Protein AF-K7AFH7-F1 (afdb_monomer_lite)

Sequence (90 aa):
VSKLYEVVPGILTELGKVKNPW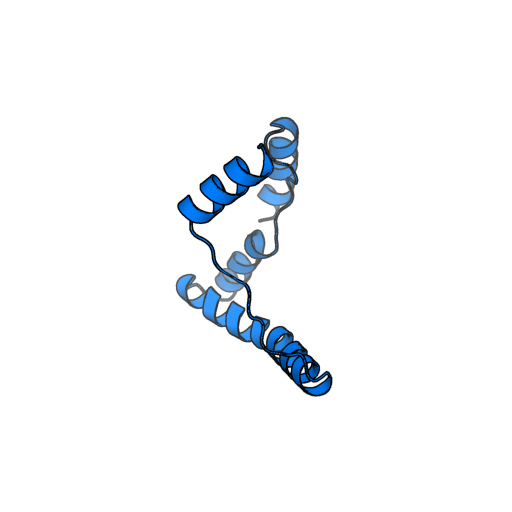PNVDAHSGVLLNHFGLVEARYSTVLFGVSRSMGIGSQLIWDRALGLPLERPKSVTMEWLENHCKKVAA

Organism: Phleum pratense (NCBI:txid15957)

Foldseek 3Di:
DVVCQVPQLVVVVVVVPDPHRGDDPVVPPQVVCVVVPNPPPVCVVVVVVVVVCVVVVVVVVVCVVVVPDDDDDDDDDPVRVVVVVVVVVD

Secondary structure (DSSP, 8-state):
-HHHHHHHHHHHHHH---S-----THHHHHHHHHHTT---GGGHHHHHHHHHHHHHHHHHHHHHHTT-----PPP--HHHHHHHHHHH--

InterPro domains:
  IPR002020 Citrate synthase [PF00285] (2-74)
  IPR002020 Citrate synthase [PR00143] (22-38)
  IPR002020 Citrate synthase [PR00143] (43-57)
  IPR002020 Citrate synthase [PTHR11739] (1-86)
  IPR016142 Citrate synthase-like, large alpha subdomain [G3DSA:1.10.580.10] (43-74)
  IPR016143 Citrate synthase-like, small alpha subdomain [G3DSA:1.10.230.10] (1-42)
  IPR036969 Citrate synthase superfamily [SSF48256] (2-86)

Radius of gyration: 22.53 Å; chains: 1; bounding box: 43×36×46 Å

pLDDT: mean 97.18, std 4.09, range [67.44, 98.81]

Structure (mmCIF, N/CA/C/O backbone):
data_AF-K7AFH7-F1
#
_entry.id   AF-K7AFH7-F1
#
loop_
_atom_site.group_PDB
_atom_site.id
_atom_site.type_symbol
_atom_site.label_atom_id
_atom_site.label_alt_id
_atom_site.label_comp_id
_atom_site.label_asym_id
_atom_site.label_entity_id
_atom_site.label_seq_id
_atom_site.pdbx_PDB_ins_code
_atom_site.Cartn_x
_atom_site.Cartn_y
_atom_site.Cartn_z
_atom_site.occupancy
_atom_site.B_iso_or_equiv
_atom_site.auth_seq_id
_atom_site.auth_comp_id
_atom_site.auth_asym_id
_atom_site.auth_atom_id
_atom_site.pdbx_PDB_model_num
ATOM 1 N N . VAL A 1 1 ? -8.150 7.456 19.288 1.00 82.81 1 VAL A N 1
ATOM 2 C CA . VAL A 1 1 ? -7.865 8.087 17.975 1.00 82.81 1 VAL A CA 1
ATOM 3 C C . VAL A 1 1 ? -8.359 9.531 17.905 1.00 82.81 1 VAL A C 1
ATOM 5 O O . VAL A 1 1 ? -7.552 10.386 17.577 1.00 82.81 1 VAL A O 1
ATOM 8 N N . SER A 1 2 ? -9.601 9.840 18.305 1.00 95.56 2 SER A N 1
ATOM 9 C CA . SER A 1 2 ? -10.192 11.195 18.197 1.00 95.56 2 SER A CA 1
ATOM 10 C C . SER A 1 2 ? -9.307 12.363 18.669 1.00 95.56 2 SER A C 1
ATOM 12 O O . SER A 1 2 ? -9.122 13.310 17.918 1.00 95.56 2 SER A O 1
ATOM 14 N N . LYS A 1 3 ? -8.697 12.288 19.864 1.00 97.62 3 LYS A N 1
ATOM 15 C CA . LYS A 1 3 ? -7.831 13.373 20.376 1.00 97.62 3 LYS A CA 1
ATOM 16 C C . LYS A 1 3 ? -6.615 13.649 19.481 1.00 97.62 3 LYS A C 1
ATOM 18 O O . LYS A 1 3 ? -6.234 14.795 19.294 1.00 97.62 3 LYS A O 1
ATOM 23 N N . LEU A 1 4 ? -6.005 12.598 18.927 1.00 97.81 4 LEU A N 1
ATOM 24 C CA . LEU A 1 4 ? -4.869 12.752 18.014 1.00 97.81 4 LEU A CA 1
ATOM 25 C C . LEU A 1 4 ? -5.315 13.355 16.682 1.00 97.81 4 LEU A C 1
ATOM 27 O O . LEU A 1 4 ? -4.600 14.180 16.132 1.00 97.81 4 LEU A O 1
ATOM 31 N N . TYR A 1 5 ? -6.496 12.979 16.191 1.00 97.69 5 TYR A N 1
ATOM 32 C CA . TYR A 1 5 ? -7.050 13.544 14.962 1.00 97.69 5 TYR A CA 1
ATOM 33 C C . TYR A 1 5 ? -7.304 15.055 15.061 1.00 97.69 5 TYR A C 1
ATOM 35 O O . TYR A 1 5 ? -7.080 15.769 14.094 1.00 97.69 5 TYR A O 1
ATOM 43 N N . GLU A 1 6 ? -7.723 15.541 16.228 1.00 98.25 6 GLU A N 1
ATOM 44 C CA . GLU A 1 6 ? -7.962 16.967 16.476 1.00 98.25 6 GLU A CA 1
ATOM 45 C C . GLU A 1 6 ? -6.658 17.765 16.642 1.00 98.25 6 GLU A C 1
ATOM 47 O O . GLU A 1 6 ? -6.503 18.838 16.068 1.00 98.25 6 GLU A O 1
ATOM 52 N N . VAL A 1 7 ? -5.701 17.231 17.407 1.00 98.06 7 VAL A N 1
ATOM 53 C CA . VAL A 1 7 ? -4.516 17.991 17.840 1.00 98.06 7 VAL A CA 1
ATOM 54 C C . VAL A 1 7 ? -3.346 17.887 16.854 1.00 98.06 7 VAL A C 1
ATOM 56 O O . VAL A 1 7 ? -2.664 18.875 16.585 1.00 98.06 7 VAL A O 1
ATOM 59 N N . VAL A 1 8 ? -3.076 16.695 16.315 1.00 98.25 8 VAL A N 1
ATOM 60 C CA . VAL A 1 8 ? -1.842 16.428 15.553 1.00 98.25 8 VAL A CA 1
ATOM 61 C C . VAL A 1 8 ? -1.769 17.200 14.229 1.00 98.25 8 VAL A C 1
ATOM 63 O O . VAL A 1 8 ? -0.698 17.743 13.950 1.00 98.25 8 VAL A O 1
ATOM 66 N N . PRO A 1 9 ? -2.840 17.312 13.416 1.00 98.31 9 PRO A N 1
ATOM 67 C CA . PRO A 1 9 ? -2.743 17.994 12.127 1.00 98.31 9 PRO A CA 1
ATOM 68 C C . PRO A 1 9 ? -2.341 19.471 12.236 1.00 98.31 9 PRO A C 1
ATOM 70 O O . PRO A 1 9 ? -1.564 19.950 11.408 1.00 98.31 9 PRO A O 1
ATOM 73 N N . GLY A 1 10 ? -2.810 20.178 13.272 1.00 98.00 10 GLY A N 1
ATOM 74 C CA . GLY A 1 10 ? -2.433 21.573 13.530 1.00 98.00 10 GLY A CA 1
ATOM 75 C C . GLY A 1 10 ? -0.937 21.717 13.812 1.00 98.00 10 GLY A C 1
ATOM 76 O O . GLY A 1 10 ? -0.243 22.437 13.099 1.00 98.00 10 GLY A O 1
ATOM 77 N N . ILE A 1 11 ? -0.418 20.926 14.756 1.00 98.31 11 ILE A N 1
ATOM 78 C CA . ILE A 1 11 ? 1.013 20.901 15.113 1.00 98.31 11 ILE A CA 1
ATOM 79 C C . ILE A 1 11 ? 1.882 20.586 13.888 1.00 98.31 11 ILE A C 1
ATOM 81 O O . ILE A 1 11 ? 2.897 21.233 13.635 1.00 98.31 11 ILE A O 1
ATOM 85 N N . LEU A 1 12 ? 1.486 19.578 13.109 1.00 98.31 12 LEU A N 1
ATOM 86 C CA . LEU A 1 12 ? 2.211 19.165 11.910 1.00 98.31 12 LEU A CA 1
ATOM 87 C C . LEU A 1 12 ? 2.245 20.256 10.831 1.00 98.31 12 LEU A C 1
ATOM 89 O O . LEU A 1 12 ? 3.257 20.399 10.142 1.00 98.31 12 LEU A O 1
ATOM 93 N N . THR A 1 13 ? 1.163 21.025 10.709 1.00 97.62 13 THR A N 1
ATOM 94 C CA . THR A 1 13 ? 1.074 22.165 9.790 1.00 97.62 13 THR A CA 1
ATOM 95 C C . THR A 1 13 ? 2.004 23.293 10.230 1.00 97.62 13 THR A C 1
ATOM 97 O O . THR A 1 13 ? 2.779 23.789 9.415 1.00 97.62 13 THR A O 1
ATOM 100 N N . GLU A 1 14 ? 1.991 23.651 11.516 1.00 98.00 14 GLU A N 1
ATOM 101 C CA . GLU A 1 14 ? 2.845 24.706 12.083 1.00 98.00 14 GLU A CA 1
ATOM 102 C C . GLU A 1 14 ? 4.338 24.391 11.951 1.00 98.00 14 GLU A C 1
ATOM 104 O O . GLU A 1 14 ? 5.144 25.273 11.659 1.00 98.00 14 GLU A O 1
ATOM 109 N N . LEU A 1 15 ? 4.718 23.120 12.108 1.00 98.00 15 LEU A N 1
ATOM 110 C CA . LEU A 1 15 ? 6.101 22.681 11.933 1.00 98.00 15 LEU A CA 1
ATOM 111 C C . LEU A 1 15 ? 6.609 22.813 10.486 1.00 98.00 15 LEU A C 1
ATOM 113 O O . LEU A 1 15 ? 7.823 22.837 10.282 1.00 98.00 15 LEU A O 1
ATOM 117 N N . GLY A 1 16 ? 5.724 22.818 9.482 1.00 96.81 16 GLY A N 1
ATOM 118 C CA . GLY A 1 16 ? 6.075 23.005 8.066 1.00 96.81 16 GLY A CA 1
ATOM 119 C C . GLY A 1 16 ? 6.948 21.908 7.434 1.00 96.81 16 GLY A C 1
ATOM 120 O O . GLY A 1 16 ? 7.445 22.083 6.324 1.00 96.81 16 GLY A O 1
ATOM 121 N N . LYS A 1 17 ? 7.164 20.774 8.118 1.00 98.06 17 LYS A N 1
ATOM 122 C CA . LYS A 1 17 ? 8.032 19.670 7.650 1.00 98.06 17 LYS A CA 1
ATOM 123 C C . LYS A 1 17 ? 7.296 18.563 6.902 1.00 98.06 17 LYS A C 1
ATOM 125 O O . LYS A 1 17 ? 7.933 17.754 6.232 1.00 98.06 17 LYS A O 1
ATOM 130 N N . VAL A 1 18 ? 5.974 18.491 7.038 1.00 97.38 18 VAL A N 1
ATOM 131 C CA . VAL A 1 18 ? 5.145 17.487 6.366 1.00 97.38 18 VAL A CA 1
ATOM 132 C C . VAL A 1 18 ? 4.256 18.144 5.324 1.00 97.38 18 VAL A C 1
ATOM 134 O O . VAL A 1 18 ? 3.657 19.186 5.559 1.00 97.38 18 VAL A O 1
ATOM 137 N N . LYS A 1 19 ? 4.164 17.509 4.153 1.00 96.94 19 LYS A N 1
ATOM 138 C CA . LYS A 1 19 ? 3.384 18.024 3.021 1.00 96.94 19 LYS A CA 1
ATOM 139 C C . LYS A 1 19 ? 1.874 17.920 3.247 1.00 96.94 19 LYS A C 1
ATOM 141 O O . LYS A 1 19 ? 1.131 18.789 2.809 1.00 96.94 19 LYS A O 1
ATOM 146 N N . ASN A 1 20 ? 1.424 16.831 3.869 1.00 97.62 20 ASN A N 1
ATOM 147 C CA . ASN A 1 20 ? 0.020 16.581 4.173 1.00 97.62 20 ASN A CA 1
ATOM 148 C C . ASN A 1 20 ? -0.079 16.068 5.622 1.00 97.62 20 ASN A C 1
ATOM 150 O O . ASN A 1 20 ? 0.491 15.014 5.910 1.00 97.62 20 ASN A O 1
ATOM 154 N N . PRO A 1 21 ? -0.743 16.806 6.527 1.00 97.69 21 PRO A N 1
ATOM 155 C CA . PRO A 1 21 ? -0.749 16.512 7.958 1.00 97.69 21 PRO A CA 1
ATOM 156 C C . PRO A 1 21 ? -1.873 15.550 8.392 1.00 97.69 21 PRO A C 1
ATOM 158 O O . PRO A 1 21 ? -2.036 15.307 9.588 1.00 97.69 21 PRO A O 1
ATOM 161 N N . TRP A 1 22 ? -2.673 15.026 7.459 1.00 98.25 22 TRP A N 1
ATOM 162 C CA . TRP A 1 22 ? -3.842 14.202 7.773 1.00 98.25 22 TRP A CA 1
ATOM 163 C C . TRP A 1 22 ? -3.504 12.709 7.910 1.00 98.25 22 TRP A C 1
ATOM 165 O O . TRP A 1 22 ? -2.643 12.200 7.187 1.00 98.25 22 TRP A O 1
ATOM 175 N N . PRO A 1 23 ? -4.188 11.975 8.809 1.00 98.00 23 PRO A N 1
ATOM 176 C CA . PRO A 1 23 ? -3.982 10.540 8.957 1.00 98.00 23 PRO A CA 1
ATOM 177 C C . PRO A 1 23 ? -4.608 9.744 7.804 1.00 98.00 23 PRO A C 1
ATOM 179 O O . PRO A 1 23 ? -5.455 10.236 7.060 1.00 98.00 23 PRO A O 1
ATOM 182 N N . ASN A 1 24 ? -4.228 8.471 7.706 1.00 98.12 24 ASN A N 1
ATOM 183 C CA . ASN A 1 24 ? -4.804 7.504 6.774 1.00 98.12 24 ASN A CA 1
ATOM 184 C C . ASN A 1 24 ? -5.617 6.422 7.519 1.00 98.12 24 ASN A C 1
ATOM 186 O O . ASN A 1 24 ? -5.786 6.472 8.740 1.00 98.12 24 ASN A O 1
ATOM 190 N N . VAL A 1 25 ? -6.119 5.432 6.775 1.00 97.75 25 VAL A N 1
ATOM 191 C CA . VAL A 1 25 ? -6.940 4.328 7.306 1.00 97.75 25 VAL A CA 1
ATOM 192 C C . VAL A 1 25 ? -6.253 3.539 8.433 1.00 97.75 25 VAL A C 1
ATOM 194 O O . VAL A 1 25 ? -6.913 3.115 9.386 1.00 97.75 25 VAL A O 1
ATOM 197 N N . ASP A 1 26 ? -4.927 3.398 8.376 1.00 97.94 26 ASP A N 1
ATOM 198 C CA . ASP A 1 26 ? -4.146 2.590 9.319 1.00 97.94 26 ASP A CA 1
ATOM 199 C C . ASP A 1 26 ? -4.028 3.245 10.699 1.00 97.94 26 ASP A C 1
ATOM 201 O O . ASP A 1 26 ? -3.817 2.563 11.701 1.00 97.94 26 ASP A O 1
ATOM 205 N N . ALA A 1 27 ? -4.251 4.559 10.789 1.00 97.88 27 ALA A N 1
ATOM 206 C CA . ALA A 1 27 ? -4.289 5.268 12.065 1.00 97.88 27 ALA A CA 1
ATOM 207 C C . ALA A 1 27 ? -5.518 4.906 12.925 1.00 97.88 27 ALA A C 1
ATOM 209 O O . ALA A 1 27 ? -5.544 5.222 14.118 1.00 97.88 27 ALA A O 1
ATOM 210 N N . HIS A 1 28 ? -6.546 4.274 12.339 1.00 98.19 28 HIS A N 1
ATOM 211 C CA . HIS A 1 28 ? -7.815 4.005 13.020 1.00 98.19 28 HIS A CA 1
ATOM 212 C C . HIS A 1 28 ? -8.254 2.533 13.001 1.00 98.19 28 HIS A C 1
ATOM 214 O O . HIS A 1 28 ? -8.912 2.086 13.944 1.00 98.19 28 HIS A O 1
ATOM 220 N N . SER A 1 29 ? -7.905 1.761 11.971 1.00 97.88 29 SER A N 1
ATOM 221 C CA . SER A 1 29 ? -8.364 0.371 11.820 1.00 97.88 29 SER A CA 1
ATOM 222 C C . SER A 1 29 ? -7.994 -0.518 13.019 1.00 97.88 29 SER A C 1
ATOM 224 O O . SER A 1 29 ? -8.842 -1.245 13.538 1.00 97.88 29 SER A O 1
ATOM 226 N N . GLY A 1 30 ? -6.766 -0.398 13.533 1.00 97.25 30 GLY A N 1
ATOM 227 C CA . GLY A 1 30 ? -6.262 -1.246 14.617 1.00 97.25 30 GLY A CA 1
ATOM 228 C C . GLY A 1 30 ? -7.018 -1.114 15.943 1.00 97.25 30 GLY A C 1
ATOM 229 O O . GLY A 1 30 ? -7.238 -2.116 16.618 1.00 97.25 30 GLY A O 1
ATOM 230 N N . VAL A 1 31 ? -7.470 0.092 16.319 1.00 97.81 31 VAL A N 1
ATOM 231 C CA . VAL A 1 31 ? -8.201 0.271 17.590 1.00 97.81 31 VAL A CA 1
ATOM 232 C C . VAL A 1 31 ? -9.591 -0.356 17.554 1.00 97.81 31 VAL A C 1
ATOM 234 O O . VAL A 1 31 ? -10.080 -0.780 18.595 1.00 97.81 31 VAL A O 1
ATOM 237 N N . LEU A 1 32 ? -10.214 -0.432 16.374 1.00 98.31 32 LEU A N 1
ATOM 238 C CA . LEU A 1 32 ? -11.514 -1.076 16.206 1.00 98.31 32 LEU A CA 1
ATOM 239 C C . LEU A 1 32 ? -11.368 -2.592 16.322 1.00 98.31 32 LEU A C 1
ATOM 241 O O . LEU A 1 32 ? -12.080 -3.207 17.108 1.00 98.31 32 LEU A O 1
ATOM 245 N N . LEU A 1 33 ? -10.402 -3.176 15.604 1.00 98.25 33 LEU A N 1
ATOM 246 C CA . LEU A 1 33 ? -10.101 -4.609 15.687 1.00 98.25 33 LEU A CA 1
ATOM 247 C C . LEU A 1 33 ? -9.802 -5.031 17.132 1.00 98.25 33 LEU A C 1
ATOM 249 O O . LEU A 1 33 ? -10.417 -5.965 17.642 1.00 98.25 33 LEU A O 1
ATOM 253 N N . ASN A 1 34 ? -8.941 -4.270 17.810 1.00 98.00 34 ASN A N 1
ATOM 254 C CA . ASN A 1 34 ? -8.575 -4.515 19.200 1.00 98.00 34 ASN A CA 1
ATOM 255 C C . ASN A 1 34 ? -9.789 -4.418 20.145 1.00 98.00 34 ASN A C 1
ATOM 257 O O . ASN A 1 34 ? -9.993 -5.293 20.980 1.00 98.00 34 ASN A O 1
ATOM 261 N N . HIS A 1 35 ? -10.638 -3.394 19.986 1.00 98.06 35 HIS A N 1
ATOM 262 C CA . HIS A 1 35 ? -11.833 -3.219 20.820 1.00 98.06 35 HIS A CA 1
ATOM 263 C C . HIS A 1 35 ? -12.805 -4.404 20.726 1.00 98.06 35 HIS A C 1
ATOM 265 O O . HIS A 1 35 ? -13.393 -4.790 21.733 1.00 98.06 35 HIS A O 1
ATOM 271 N N . PHE A 1 36 ? -12.939 -5.003 19.540 1.00 98.31 36 PHE A N 1
ATOM 272 C CA . PHE A 1 36 ? -13.798 -6.168 19.309 1.00 98.31 36 PHE A CA 1
ATOM 273 C C . PHE A 1 36 ? -13.101 -7.519 19.556 1.00 98.31 36 PHE A C 1
ATOM 275 O O . PHE A 1 36 ? -13.637 -8.560 19.183 1.00 98.31 36 PHE A O 1
ATOM 282 N N . GLY A 1 37 ? -11.935 -7.523 2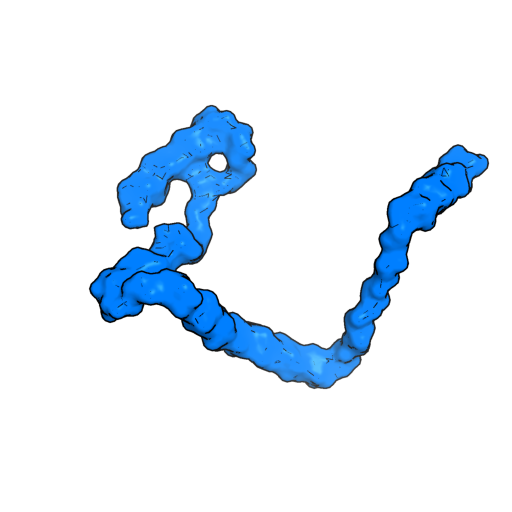0.208 1.00 97.56 37 GLY A N 1
ATOM 283 C CA . GLY A 1 37 ? -11.266 -8.740 20.674 1.00 97.56 37 GLY A CA 1
ATOM 284 C C . GLY A 1 37 ? -10.259 -9.354 19.702 1.00 97.56 37 GLY A C 1
ATOM 285 O O . GLY A 1 37 ? -9.680 -10.385 20.025 1.00 97.56 37 GLY A O 1
ATOM 286 N N . LEU A 1 38 ? -9.998 -8.725 18.553 1.00 97.69 38 LEU A N 1
ATOM 287 C CA . LEU A 1 38 ? -8.907 -9.114 17.657 1.00 97.69 38 LEU A CA 1
ATOM 288 C C . LEU A 1 38 ? -7.651 -8.323 18.039 1.00 97.69 38 LEU A C 1
ATOM 290 O O . LEU A 1 38 ? -7.358 -7.258 17.490 1.00 97.69 38 LEU A O 1
ATOM 294 N N . VAL A 1 39 ? -6.946 -8.831 19.048 1.00 98.00 39 VAL A N 1
ATOM 295 C CA . VAL A 1 39 ? -5.838 -8.135 19.724 1.00 98.00 39 VAL A CA 1
ATOM 296 C C . VAL A 1 39 ? -4.466 -8.502 19.147 1.00 98.00 39 VAL A C 1
ATOM 298 O O . VAL A 1 39 ? -3.469 -7.812 19.375 1.00 98.00 39 VAL A O 1
ATOM 301 N N . GLU A 1 40 ? -4.394 -9.571 18.356 1.00 97.94 40 GLU A N 1
ATOM 302 C CA . GLU A 1 40 ? -3.182 -10.082 17.727 1.00 97.94 40 GLU A CA 1
ATOM 303 C C . GLU A 1 40 ? -2.783 -9.211 16.530 1.00 97.94 40 GLU A C 1
ATOM 305 O O . GLU A 1 40 ? -2.989 -9.573 15.375 1.00 97.94 40 GLU A O 1
ATOM 310 N N . ALA A 1 41 ? -2.146 -8.065 16.783 1.00 97.25 41 ALA A N 1
ATOM 311 C CA . ALA A 1 41 ? -1.770 -7.111 15.732 1.00 97.25 41 ALA A CA 1
ATOM 312 C C . ALA A 1 41 ? -0.939 -7.726 14.582 1.00 97.25 41 ALA A C 1
ATOM 314 O O . ALA A 1 41 ? -1.026 -7.270 13.443 1.00 97.25 41 ALA A O 1
ATOM 315 N N . ARG A 1 42 ? -0.164 -8.792 14.848 1.00 98.12 42 ARG A N 1
ATOM 316 C CA . ARG A 1 42 ? 0.576 -9.536 13.807 1.00 98.12 42 ARG A CA 1
ATOM 317 C C . ARG A 1 42 ? -0.343 -10.216 12.782 1.00 98.12 42 ARG A C 1
ATOM 319 O O . ARG A 1 42 ? 0.100 -10.479 11.670 1.00 98.12 42 ARG A O 1
ATOM 326 N N . TYR A 1 43 ? -1.600 -10.485 13.133 1.00 98.19 43 TYR A N 1
ATOM 327 C CA . TYR A 1 43 ? -2.597 -11.089 12.251 1.00 98.19 43 TYR A CA 1
ATOM 328 C C . TYR A 1 43 ? -3.306 -10.063 11.348 1.00 98.19 43 TYR A C 1
ATOM 330 O O . TYR A 1 43 ? -3.876 -10.435 10.325 1.00 98.19 43 TYR A O 1
ATOM 338 N N . SER A 1 44 ? -3.229 -8.761 11.648 1.00 97.25 44 SER A N 1
ATOM 339 C CA . SER A 1 44 ? -3.934 -7.706 10.898 1.00 97.25 44 SER A CA 1
ATOM 340 C C . SER A 1 44 ? -3.609 -7.687 9.399 1.00 97.25 44 SER A C 1
ATOM 342 O O . SER A 1 44 ? -4.485 -7.415 8.577 1.00 97.25 44 SER A O 1
ATOM 344 N N . THR A 1 45 ? -2.381 -8.038 9.008 1.00 98.19 45 THR A N 1
ATOM 345 C CA . THR A 1 45 ? -1.989 -8.102 7.589 1.00 98.19 45 THR A CA 1
ATOM 346 C C . THR A 1 45 ? -2.716 -9.217 6.830 1.00 98.19 45 THR A C 1
ATOM 348 O O . THR A 1 45 ? -2.944 -9.084 5.629 1.00 98.19 45 THR A O 1
ATOM 351 N N . VAL A 1 46 ? -3.155 -10.284 7.510 1.00 98.56 46 VAL A N 1
ATOM 352 C CA . VAL A 1 46 ? -3.995 -11.327 6.899 1.00 98.56 46 VAL A CA 1
ATOM 353 C C . VAL A 1 46 ? -5.350 -10.742 6.505 1.00 98.56 46 VAL A C 1
ATOM 355 O O . VAL A 1 46 ? -5.781 -10.910 5.366 1.00 98.56 46 VAL A O 1
ATOM 358 N N . LEU A 1 47 ? -5.984 -9.975 7.399 1.00 98.44 47 LEU A N 1
ATOM 359 C CA . LEU A 1 47 ? -7.246 -9.282 7.106 1.00 98.44 47 LEU A CA 1
ATOM 360 C C . LEU A 1 47 ? -7.084 -8.295 5.944 1.00 98.44 47 LEU A C 1
ATOM 362 O O . LEU A 1 47 ? -7.946 -8.217 5.066 1.00 98.44 47 LEU A O 1
ATOM 366 N N . PHE A 1 48 ? -5.957 -7.576 5.909 1.00 98.44 48 PHE A N 1
ATOM 367 C CA . PHE A 1 48 ? -5.649 -6.668 4.810 1.00 98.44 48 PHE A CA 1
ATOM 368 C C . PHE A 1 48 ? -5.523 -7.421 3.476 1.00 98.44 48 PHE A C 1
ATOM 370 O O . PHE A 1 48 ? -6.131 -7.012 2.487 1.00 98.44 48 PHE A O 1
ATOM 377 N N . GLY A 1 49 ? -4.815 -8.555 3.451 1.00 98.56 49 GLY A N 1
ATOM 378 C CA . GLY A 1 49 ? -4.684 -9.404 2.264 1.00 98.56 49 GLY A CA 1
ATOM 379 C C . GLY A 1 49 ? -6.028 -9.924 1.745 1.00 98.56 49 GLY A C 1
ATOM 380 O O . GLY A 1 49 ? -6.306 -9.820 0.548 1.00 98.56 49 GLY A O 1
ATOM 381 N N . VAL A 1 50 ? -6.899 -10.400 2.643 1.00 98.62 50 VAL A N 1
ATOM 382 C CA . VAL A 1 50 ? -8.259 -10.849 2.293 1.00 98.62 50 VAL A CA 1
ATOM 383 C C . VAL A 1 50 ? -9.064 -9.706 1.672 1.00 98.62 50 VAL A C 1
ATOM 385 O O . VAL A 1 50 ? -9.621 -9.876 0.591 1.00 98.62 50 VAL A O 1
ATOM 388 N N . SER A 1 51 ? -9.064 -8.518 2.282 1.00 98.56 51 SER A N 1
ATOM 389 C CA . SER A 1 51 ? -9.745 -7.337 1.729 1.00 98.56 51 SER A CA 1
ATOM 390 C C . SER A 1 51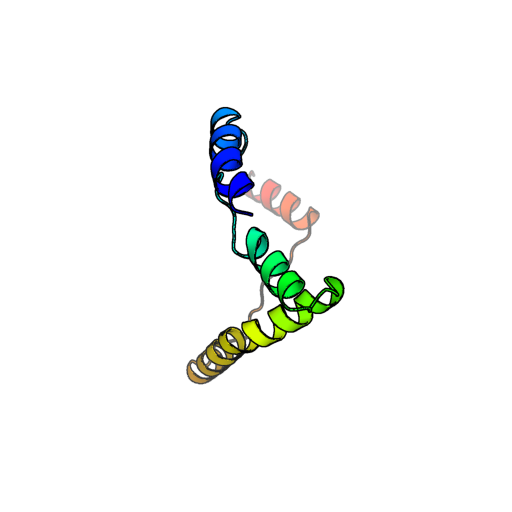 ? -9.192 -6.929 0.353 1.00 98.56 51 SER A C 1
ATOM 392 O O . SER A 1 51 ? -9.947 -6.697 -0.596 1.00 98.56 51 SER A O 1
ATOM 394 N N . ARG A 1 52 ? -7.861 -6.906 0.186 1.00 98.56 52 ARG A N 1
ATOM 395 C CA . ARG A 1 52 ? -7.216 -6.536 -1.086 1.00 98.56 52 ARG A CA 1
ATOM 396 C C . ARG A 1 52 ? -7.477 -7.514 -2.222 1.00 98.56 52 ARG A C 1
ATOM 398 O O . ARG A 1 52 ? -7.471 -7.077 -3.377 1.00 98.56 52 ARG A O 1
ATOM 405 N N . SER A 1 53 ? -7.738 -8.785 -1.916 1.00 98.62 53 SER A N 1
ATOM 406 C CA . SER A 1 53 ? -8.031 -9.806 -2.926 1.00 98.62 53 SER A CA 1
ATOM 407 C C . SER A 1 53 ? -9.215 -9.428 -3.823 1.00 98.62 53 SER A C 1
ATOM 409 O O . SER A 1 53 ? -9.168 -9.695 -5.019 1.00 98.62 53 SER A O 1
ATOM 411 N N . MET A 1 54 ? -10.218 -8.712 -3.299 1.00 98.62 54 MET A N 1
ATOM 412 C CA . MET A 1 54 ? -11.380 -8.279 -4.080 1.00 98.62 54 MET A CA 1
ATOM 413 C C . MET A 1 54 ? -10.991 -7.315 -5.207 1.00 98.62 54 MET A C 1
ATOM 415 O O . MET A 1 54 ? -11.410 -7.486 -6.351 1.00 98.62 54 MET A O 1
ATOM 419 N N . GLY A 1 55 ? -10.161 -6.314 -4.904 1.00 98.56 55 GLY A N 1
ATOM 420 C CA . GLY A 1 55 ? -9.715 -5.334 -5.896 1.00 98.56 55 GLY A CA 1
ATOM 421 C C . GLY A 1 55 ? -8.727 -5.931 -6.897 1.00 98.56 55 GLY A C 1
ATOM 422 O O . GLY A 1 55 ? -8.882 -5.740 -8.100 1.00 98.56 55 GLY A O 1
ATOM 423 N N . ILE A 1 56 ? -7.739 -6.688 -6.406 1.00 98.56 56 ILE A N 1
ATOM 424 C CA . ILE A 1 56 ? -6.731 -7.334 -7.262 1.00 98.56 56 ILE A CA 1
ATOM 425 C C . ILE A 1 56 ? -7.393 -8.369 -8.175 1.00 98.56 56 ILE A C 1
ATOM 427 O O . ILE A 1 56 ? -7.163 -8.350 -9.377 1.00 98.56 56 ILE A O 1
ATOM 431 N N . GLY A 1 57 ? -8.256 -9.232 -7.632 1.00 98.62 57 GLY A N 1
ATOM 432 C CA . GLY A 1 57 ? -8.980 -10.236 -8.410 1.00 98.62 57 GLY A CA 1
ATOM 433 C C . GLY A 1 57 ? -9.852 -9.611 -9.498 1.00 98.62 57 GLY A C 1
ATOM 434 O O . GLY A 1 57 ? -9.825 -10.069 -10.637 1.00 98.62 57 GLY A O 1
ATOM 435 N N . SER A 1 58 ? -10.552 -8.516 -9.181 1.00 98.75 58 SER A N 1
ATOM 436 C CA . SER A 1 58 ? -11.356 -7.776 -10.164 1.00 98.75 58 SER A CA 1
ATOM 437 C C . SER A 1 58 ? -10.504 -7.212 -11.302 1.00 98.75 58 SER A C 1
ATOM 439 O O . SER A 1 58 ? -10.860 -7.368 -12.469 1.00 98.75 58 SER A O 1
ATOM 441 N N . GLN A 1 59 ? -9.365 -6.588 -10.982 1.00 98.81 59 GLN A N 1
ATOM 442 C CA . GLN A 1 59 ? -8.465 -6.043 -11.999 1.00 98.81 59 GLN A CA 1
ATOM 443 C C . GLN A 1 59 ? -7.850 -7.156 -12.857 1.00 98.81 59 GLN A C 1
ATOM 445 O O . GLN A 1 59 ? -7.836 -7.044 -14.077 1.00 98.81 59 GLN A O 1
ATOM 450 N N . LEU A 1 60 ? -7.439 -8.274 -12.248 1.00 98.69 60 LEU A N 1
ATOM 451 C CA . LEU A 1 60 ? -6.864 -9.408 -12.973 1.00 98.69 60 LEU A CA 1
ATOM 452 C C . LEU A 1 60 ? -7.820 -9.993 -14.017 1.00 98.69 60 LEU A C 1
ATOM 454 O O . LEU A 1 60 ? -7.357 -10.395 -15.085 1.00 98.69 60 LEU A O 1
ATOM 458 N N . ILE A 1 61 ? -9.128 -10.034 -13.740 1.00 98.75 61 ILE A N 1
ATOM 459 C CA . ILE A 1 61 ? -10.141 -10.455 -14.722 1.00 98.75 61 ILE A CA 1
ATOM 460 C C . ILE A 1 61 ? -10.113 -9.518 -15.935 1.00 98.75 61 ILE A C 1
ATOM 462 O O . ILE A 1 61 ? -10.027 -9.984 -17.073 1.00 98.75 61 ILE A O 1
ATOM 466 N N . TRP A 1 62 ? -10.131 -8.206 -15.699 1.00 98.81 62 TRP A N 1
ATOM 467 C CA . TRP A 1 62 ? -10.095 -7.205 -16.766 1.00 98.81 62 TRP A CA 1
ATOM 468 C C . TRP A 1 62 ? -8.792 -7.215 -17.553 1.00 98.81 62 TRP A C 1
ATOM 470 O O . TRP A 1 62 ? -8.821 -7.112 -18.777 1.00 98.81 62 TRP A O 1
ATOM 480 N N . ASP A 1 63 ? -7.661 -7.424 -16.890 1.00 98.81 63 ASP A N 1
ATOM 481 C CA . ASP A 1 63 ? -6.373 -7.520 -17.564 1.00 98.81 63 ASP A CA 1
ATOM 482 C C . ASP A 1 63 ? -6.350 -8.684 -18.575 1.00 98.81 63 ASP A C 1
ATOM 484 O O . ASP A 1 63 ? -5.694 -8.594 -19.615 1.00 98.81 63 ASP A O 1
ATOM 488 N N . ARG A 1 64 ? -7.068 -9.787 -18.292 1.00 98.62 64 ARG A N 1
ATOM 489 C CA . ARG A 1 64 ? -7.230 -10.908 -19.237 1.00 98.62 64 ARG A CA 1
ATOM 490 C C . ARG A 1 64 ? -8.244 -10.592 -20.321 1.00 98.62 64 ARG A C 1
ATOM 492 O O . ARG A 1 64 ? -7.959 -10.854 -21.485 1.00 98.62 64 ARG A O 1
ATOM 499 N N . ALA A 1 65 ? -9.379 -10.000 -19.957 1.00 98.56 65 ALA A N 1
ATOM 500 C CA . ALA A 1 65 ? -10.412 -9.610 -20.912 1.00 98.56 65 ALA A CA 1
ATOM 501 C C . ALA A 1 65 ? -9.883 -8.631 -21.977 1.00 98.56 65 ALA A C 1
ATOM 503 O O . ALA A 1 65 ? -10.249 -8.734 -23.143 1.00 98.56 65 ALA A O 1
ATOM 504 N N . LEU A 1 66 ? -8.987 -7.720 -21.586 1.00 98.62 66 LEU A N 1
ATOM 505 C CA . LEU A 1 66 ? -8.341 -6.747 -22.472 1.00 98.62 66 LEU A CA 1
ATOM 506 C C . LEU A 1 66 ? -7.063 -7.273 -23.143 1.00 98.62 66 LEU A C 1
ATOM 508 O O . LEU A 1 66 ? -6.461 -6.560 -23.942 1.00 98.62 66 LEU A O 1
ATOM 512 N N . GLY A 1 67 ? -6.620 -8.491 -22.815 1.00 98.38 67 GLY A N 1
ATOM 513 C CA . GLY A 1 67 ? -5.406 -9.077 -23.382 1.00 98.38 67 GLY A CA 1
ATOM 514 C C . GLY A 1 67 ? -4.130 -8.287 -23.070 1.00 98.38 67 GLY A C 1
ATOM 515 O O . GLY A 1 67 ? -3.247 -8.206 -23.924 1.00 98.38 67 GLY A O 1
ATOM 516 N N . LEU A 1 68 ? -4.019 -7.689 -21.874 1.00 98.62 68 LEU A N 1
ATOM 517 C CA . LEU A 1 68 ? -2.837 -6.901 -21.509 1.00 98.62 68 LEU A CA 1
ATOM 518 C C . LEU A 1 68 ? -1.563 -7.773 -21.549 1.00 98.62 68 LEU A C 1
ATOM 520 O O . LEU A 1 68 ? -1.590 -8.902 -21.038 1.00 98.62 68 LEU A O 1
ATOM 524 N N . PRO A 1 69 ? -0.458 -7.276 -22.144 1.00 98.31 69 PRO A N 1
ATOM 525 C CA . PRO A 1 69 ? 0.762 -8.051 -22.351 1.00 98.31 69 PRO A CA 1
ATOM 526 C C . PRO A 1 69 ? 1.569 -8.221 -21.058 1.00 98.31 69 PRO A C 1
ATOM 528 O O . PRO A 1 69 ? 1.264 -7.639 -20.019 1.00 98.31 69 PRO A O 1
ATOM 531 N N . LEU A 1 70 ? 2.652 -8.997 -21.141 1.00 98.00 70 LEU A N 1
ATOM 532 C CA . LEU A 1 70 ? 3.631 -9.119 -20.062 1.00 98.00 70 LEU A CA 1
ATOM 533 C C . LEU A 1 70 ? 4.266 -7.757 -19.739 1.00 98.00 70 LEU A C 1
ATOM 535 O O . LEU A 1 70 ? 4.899 -7.140 -20.600 1.00 98.00 70 LEU A O 1
ATOM 539 N N . GLU A 1 71 ? 4.174 -7.336 -18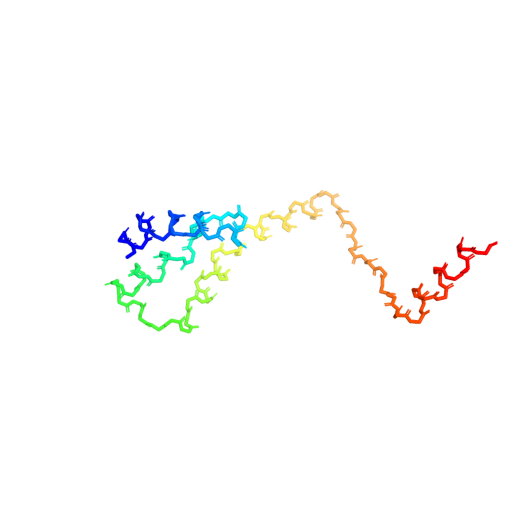.478 1.00 98.25 71 GLU A N 1
ATOM 540 C CA . GLU A 1 71 ? 4.947 -6.208 -17.966 1.00 98.25 71 GLU A CA 1
ATOM 541 C C . GLU A 1 71 ? 6.438 -6.590 -17.920 1.00 98.25 71 GLU A C 1
ATOM 543 O O . GLU A 1 71 ? 6.842 -7.507 -17.204 1.00 98.25 71 GLU A O 1
ATOM 548 N N . ARG A 1 72 ? 7.269 -5.917 -18.730 1.00 98.06 72 ARG A N 1
ATOM 549 C CA . ARG A 1 72 ? 8.708 -6.215 -18.858 1.00 98.06 72 ARG A CA 1
ATOM 550 C C . ARG A 1 72 ? 9.567 -4.942 -18.824 1.00 98.06 72 ARG A C 1
ATOM 552 O O . ARG A 1 72 ? 10.099 -4.542 -19.868 1.00 98.06 72 ARG A O 1
ATOM 559 N N . PRO A 1 73 ? 9.713 -4.287 -17.658 1.00 97.94 73 PRO 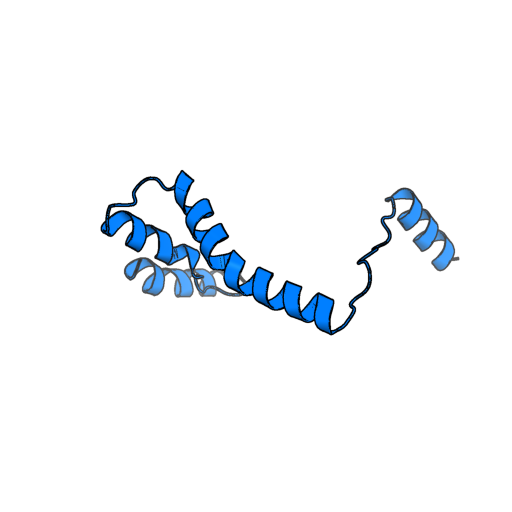A N 1
ATOM 560 C CA . PRO A 1 73 ? 10.614 -3.151 -17.506 1.00 97.94 73 PRO A CA 1
ATOM 561 C C . PRO A 1 73 ? 12.071 -3.587 -17.704 1.00 97.94 73 PRO A C 1
ATOM 563 O O . PRO A 1 73 ? 12.445 -4.726 -17.422 1.00 97.94 73 PRO A O 1
ATOM 566 N N . LYS A 1 74 ? 12.913 -2.676 -18.200 1.00 97.62 74 LYS A N 1
ATOM 567 C CA . LYS A 1 74 ? 14.360 -2.904 -18.303 1.00 97.62 74 LYS A CA 1
ATOM 568 C C . LYS A 1 74 ? 15.049 -2.409 -17.036 1.00 97.62 74 LYS A C 1
ATOM 570 O O . LYS A 1 74 ? 14.893 -1.247 -16.671 1.00 97.62 74 LYS A O 1
ATOM 575 N N . SER A 1 75 ? 15.848 -3.268 -16.415 1.00 97.62 75 SER A N 1
ATOM 576 C CA . SER A 1 75 ? 16.773 -2.881 -15.347 1.00 97.62 75 SER A CA 1
ATOM 577 C C . SER A 1 75 ? 18.100 -2.406 -15.938 1.00 97.62 75 SER A C 1
ATOM 579 O O . SER A 1 75 ? 18.537 -2.903 -16.976 1.00 97.62 75 SER A O 1
ATOM 581 N N . VAL A 1 76 ? 18.751 -1.463 -15.262 1.00 98.06 76 VAL A N 1
ATOM 582 C CA . VAL A 1 76 ? 20.075 -0.944 -15.625 1.00 98.06 76 VAL A CA 1
ATOM 583 C C . VAL A 1 76 ? 20.933 -0.805 -14.372 1.00 98.06 76 VAL A C 1
ATOM 585 O O . VAL A 1 76 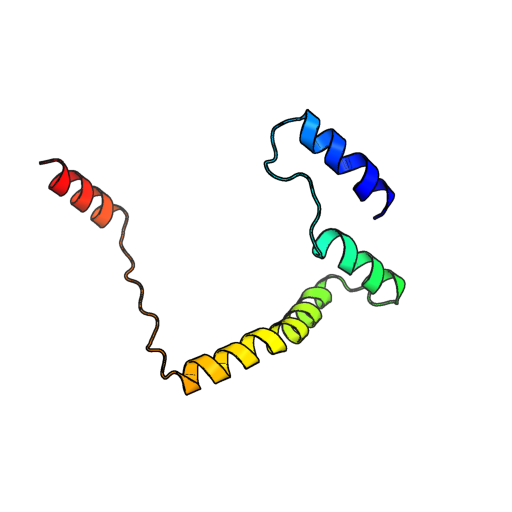? 20.408 -0.659 -13.268 1.00 98.06 76 VAL A O 1
ATOM 588 N N . THR A 1 77 ? 22.252 -0.872 -14.535 1.00 98.12 77 THR A N 1
ATOM 589 C CA . THR A 1 77 ? 23.212 -0.647 -13.449 1.00 98.12 77 THR A CA 1
ATOM 590 C C . THR A 1 77 ? 23.579 0.833 -13.347 1.00 98.12 77 THR A C 1
ATOM 592 O O . THR A 1 77 ? 23.368 1.604 -14.286 1.00 98.12 77 THR A O 1
ATOM 595 N N . MET A 1 78 ? 24.184 1.230 -12.225 1.00 98.12 78 MET A N 1
ATOM 596 C CA . MET A 1 78 ? 24.753 2.577 -12.084 1.00 98.12 78 MET A CA 1
ATOM 597 C C . MET A 1 78 ? 25.837 2.851 -13.132 1.00 98.12 78 MET A C 1
ATOM 599 O O . MET A 1 78 ? 25.847 3.925 -13.719 1.00 98.12 78 MET A O 1
ATOM 603 N N . GLU A 1 79 ? 26.681 1.864 -13.445 1.00 98.06 79 GLU A N 1
ATOM 604 C CA . GLU A 1 79 ? 27.691 1.982 -14.504 1.00 98.06 79 GLU A CA 1
ATOM 605 C C . GLU A 1 79 ? 27.056 2.289 -15.868 1.00 98.06 79 GLU A C 1
ATOM 607 O O . GLU A 1 79 ? 27.507 3.182 -16.586 1.00 98.06 79 GLU A O 1
ATOM 612 N N . TRP A 1 80 ? 25.971 1.589 -16.220 1.00 98.06 80 TRP A N 1
ATOM 613 C CA . TRP A 1 80 ? 25.243 1.867 -17.456 1.00 98.06 80 TRP A CA 1
ATOM 614 C C . TRP A 1 80 ? 24.703 3.302 -17.475 1.00 98.06 80 TRP A C 1
ATOM 616 O O . TRP A 1 80 ? 24.833 3.983 -18.491 1.00 98.06 80 TRP A O 1
ATOM 626 N N . LEU A 1 81 ? 24.144 3.775 -16.354 1.00 98.06 81 LEU A N 1
ATOM 627 C CA . LEU A 1 81 ? 23.624 5.139 -16.217 1.00 98.06 81 LEU A CA 1
ATOM 628 C C . LEU A 1 81 ? 24.729 6.193 -16.347 1.00 98.06 81 LEU A C 1
ATOM 630 O O . LEU A 1 81 ? 24.568 7.149 -17.103 1.00 98.06 81 LEU A O 1
ATOM 634 N N . GLU A 1 82 ? 25.865 6.015 -15.670 1.00 97.81 82 GLU A N 1
ATOM 635 C CA . GLU A 1 82 ? 27.005 6.931 -15.769 1.00 97.81 82 GLU A CA 1
ATOM 636 C C . GLU A 1 82 ? 27.536 7.020 -17.197 1.00 97.81 82 GLU A C 1
ATOM 638 O O . GLU A 1 82 ? 27.762 8.116 -17.714 1.00 97.81 82 GLU A O 1
ATOM 643 N N . ASN A 1 83 ? 27.709 5.869 -17.847 1.00 97.12 83 ASN A N 1
ATOM 644 C CA . ASN A 1 83 ? 28.179 5.802 -19.223 1.00 97.12 83 ASN A CA 1
ATOM 645 C C . ASN A 1 83 ? 27.171 6.440 -20.186 1.00 97.12 83 ASN A C 1
ATOM 647 O O . ASN A 1 83 ? 27.570 7.143 -21.115 1.00 97.12 83 ASN A O 1
ATOM 651 N N . HIS A 1 84 ? 25.869 6.254 -19.949 1.00 96.69 84 HIS A N 1
ATOM 652 C CA . HIS A 1 84 ? 24.818 6.888 -20.737 1.00 96.69 84 HIS A CA 1
ATOM 653 C C . HIS A 1 84 ? 24.846 8.417 -20.600 1.00 96.69 84 HIS A C 1
ATOM 655 O O . HIS A 1 84 ? 24.890 9.112 -21.612 1.00 96.69 84 HIS A O 1
ATOM 661 N N . CYS A 1 85 ? 24.903 8.950 -19.376 1.00 97.44 85 CYS A N 1
ATOM 662 C CA . CYS A 1 85 ? 24.964 10.394 -19.132 1.00 97.44 85 CYS A CA 1
ATOM 663 C C . CYS A 1 85 ? 26.233 11.032 -19.720 1.00 97.44 85 CYS A C 1
ATOM 665 O O . CYS A 1 85 ? 26.147 12.074 -20.366 1.00 97.44 85 CYS A O 1
ATOM 667 N N . LYS A 1 86 ? 27.400 10.391 -19.553 1.00 95.88 86 LYS A N 1
ATOM 668 C CA . LYS A 1 86 ? 28.675 10.858 -20.131 1.00 95.88 86 LYS A CA 1
ATOM 669 C C . LYS A 1 86 ? 28.627 10.897 -21.658 1.00 95.88 86 LYS A C 1
ATOM 671 O O . LYS A 1 86 ? 29.130 11.841 -22.252 1.00 95.88 86 LYS A O 1
ATOM 676 N N . LYS A 1 87 ? 27.998 9.897 -22.287 1.00 92.19 87 LYS A N 1
ATOM 677 C CA . LYS A 1 87 ? 27.820 9.841 -23.743 1.00 92.19 87 LYS A CA 1
ATOM 678 C C . LYS A 1 87 ? 26.864 10.917 -24.266 1.00 92.19 87 LYS A C 1
ATOM 680 O O . LYS A 1 87 ? 27.075 11.398 -25.365 1.00 92.19 87 LYS A O 1
ATOM 685 N N . VAL A 1 88 ? 25.812 11.254 -23.519 1.00 90.25 88 VAL A N 1
ATOM 686 C CA . VAL A 1 88 ? 24.836 12.292 -23.906 1.00 90.25 88 VAL A CA 1
ATOM 687 C C . VAL A 1 88 ? 25.399 13.708 -23.730 1.00 90.25 88 VAL A C 1
ATOM 689 O O . VAL A 1 88 ? 24.984 14.616 -24.440 1.00 90.25 88 VAL A O 1
ATOM 692 N N . ALA A 1 89 ? 26.324 13.906 -22.787 1.00 81.25 89 ALA A N 1
ATOM 693 C CA . ALA A 1 89 ? 26.965 15.198 -22.537 1.00 81.25 89 ALA A CA 1
ATOM 694 C C . ALA A 1 89 ? 28.093 15.553 -23.530 1.00 81.25 89 ALA A C 1
ATOM 696 O O . ALA A 1 89 ? 28.565 16.690 -23.504 1.00 81.25 89 ALA A O 1
ATOM 697 N N . ALA A 1 90 ? 28.538 14.591 -24.346 1.00 67.44 90 ALA A N 1
ATOM 698 C CA . ALA A 1 90 ? 29.571 14.742 -25.374 1.00 67.44 90 ALA A CA 1
ATOM 699 C C . ALA A 1 90 ? 28.947 14.991 -26.753 1.00 67.44 90 ALA A C 1
ATOM 701 O O . ALA A 1 90 ? 29.530 15.797 -27.510 1.00 67.44 90 ALA A O 1
#